Protein AF-A0A1X7TU37-F1 (afdb_monomer_lite)

Organism: Amphimedon queenslandica (NCBI:txid400682)

pLDDT: mean 75.58, std 13.63, range [40.28, 88.94]

Sequence (66 aa):
MII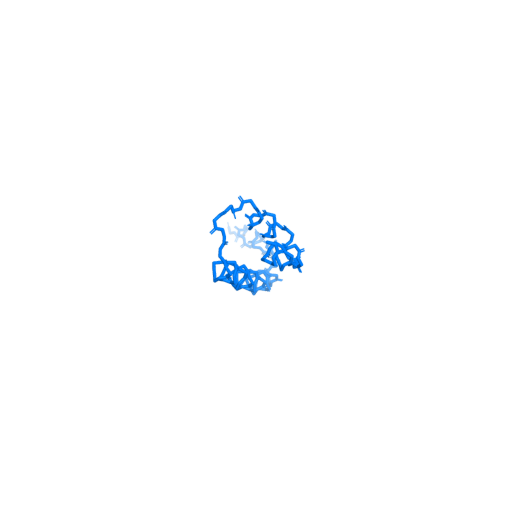DRLIVGLRDSMLSERLQLDSRLTVDSAFTAVRRSESVQQQQKDIQKDEKKLPVDSVEKKKFVN

Structure (mmCIF, N/CA/C/O backbone):
data_AF-A0A1X7TU37-F1
#
_entry.id   AF-A0A1X7TU37-F1
#
loop_
_atom_site.group_PDB
_atom_site.id
_atom_site.type_symbol
_atom_site.label_atom_id
_atom_site.label_alt_id
_atom_site.label_comp_id
_atom_site.label_asym_id
_atom_site.label_entity_id
_atom_site.label_seq_id
_atom_site.pdbx_PDB_ins_code
_atom_site.Cartn_x
_atom_site.Cartn_y
_atom_site.Cartn_z
_atom_site.occupancy
_atom_site.B_iso_or_equiv
_atom_site.auth_seq_id
_atom_site.auth_comp_id
_atom_site.auth_asym_id
_atom_site.auth_atom_id
_atom_site.pdbx_PDB_model_num
ATOM 1 N N . MET A 1 1 ? 1.389 2.291 -17.356 1.00 63.09 1 MET A N 1
ATOM 2 C CA . MET A 1 1 ? 0.285 3.031 -18.007 1.00 63.09 1 MET A CA 1
ATOM 3 C C . MET A 1 1 ? -1.114 2.478 -17.712 1.00 63.09 1 MET A C 1
ATOM 5 O O . MET A 1 1 ? -1.988 3.282 -17.427 1.00 63.09 1 MET A O 1
ATOM 9 N N . ILE A 1 2 ? -1.381 1.159 -17.754 1.00 77.44 2 ILE A N 1
ATOM 10 C CA . ILE A 1 2 ? -2.699 0.606 -17.338 1.00 77.44 2 ILE A CA 1
ATOM 11 C C . ILE A 1 2 ? -2.853 0.540 -15.812 1.00 77.44 2 ILE A C 1
ATOM 13 O O . ILE A 1 2 ? -3.901 0.904 -15.287 1.00 77.44 2 ILE A O 1
ATOM 17 N N . ILE A 1 3 ? -1.800 0.117 -15.107 1.00 75.19 3 ILE A N 1
ATOM 18 C CA . ILE A 1 3 ? -1.807 -0.019 -13.643 1.00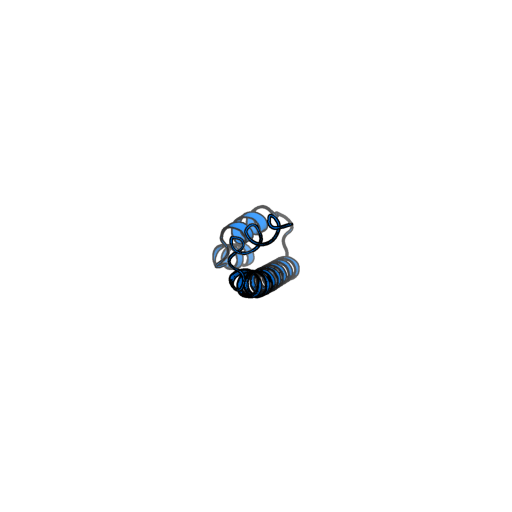 75.19 3 ILE A CA 1
ATOM 19 C C . ILE A 1 3 ? -2.054 1.345 -12.988 1.00 75.19 3 ILE A C 1
ATOM 21 O O . ILE A 1 3 ? -2.933 1.466 -12.142 1.00 75.19 3 ILE A O 1
ATOM 25 N N . ASP A 1 4 ? -1.379 2.387 -13.474 1.00 78.62 4 ASP A N 1
ATOM 26 C CA . ASP A 1 4 ? -1.550 3.766 -13.000 1.00 78.62 4 ASP A CA 1
ATOM 27 C C . ASP A 1 4 ? -3.016 4.211 -13.068 1.00 78.62 4 ASP A C 1
ATOM 29 O O . ASP A 1 4 ? -3.546 4.797 -12.129 1.00 78.62 4 ASP A O 1
ATOM 33 N N . ARG A 1 5 ? -3.721 3.859 -14.151 1.00 83.81 5 ARG A N 1
ATOM 34 C CA . ARG A 1 5 ? -5.128 4.228 -14.337 1.00 83.81 5 ARG A CA 1
ATOM 35 C C . ARG A 1 5 ? -6.077 3.456 -13.421 1.00 83.81 5 ARG A C 1
ATOM 37 O O . ARG A 1 5 ? -7.090 4.011 -13.006 1.00 83.81 5 ARG A O 1
ATOM 44 N N . LEU A 1 6 ? -5.751 2.205 -13.094 1.00 82.69 6 LEU A N 1
ATOM 45 C CA . LEU A 1 6 ? -6.493 1.418 -12.105 1.00 82.69 6 LEU A CA 1
ATOM 46 C C . LEU A 1 6 ? -6.306 1.986 -10.694 1.00 82.69 6 LEU A C 1
ATOM 48 O O . LEU A 1 6 ? -7.269 2.067 -9.937 1.00 82.69 6 LEU A O 1
ATOM 52 N N . ILE A 1 7 ? -5.089 2.418 -10.362 1.00 83.31 7 ILE A N 1
ATOM 53 C CA . ILE A 1 7 ? -4.755 2.966 -9.046 1.00 83.31 7 ILE A CA 1
ATOM 54 C C . ILE A 1 7 ? -5.407 4.332 -8.833 1.00 83.31 7 ILE A C 1
ATOM 56 O O . ILE A 1 7 ? -6.010 4.553 -7.788 1.00 83.31 7 ILE A O 1
ATOM 60 N N . VAL A 1 8 ? -5.343 5.229 -9.821 1.00 85.69 8 VAL A N 1
ATOM 61 C CA . VAL A 1 8 ? -5.988 6.557 -9.758 1.00 85.69 8 VAL A CA 1
ATOM 62 C C . VAL A 1 8 ? -7.514 6.438 -9.615 1.00 85.69 8 VAL A C 1
ATOM 64 O O . VAL A 1 8 ? -8.154 7.322 -9.054 1.00 85.69 8 VAL A O 1
ATOM 67 N N . GLY A 1 9 ? -8.106 5.337 -10.089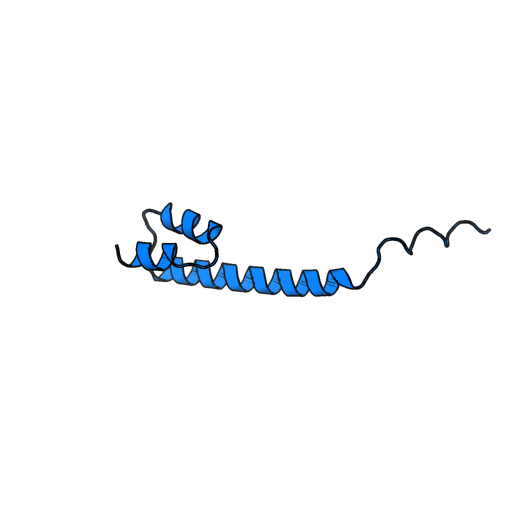 1.00 84.56 9 GLY A N 1
ATOM 68 C CA . GLY A 1 9 ? -9.533 5.042 -9.942 1.00 84.56 9 GLY A CA 1
ATOM 69 C C . GLY A 1 9 ? -9.949 4.479 -8.577 1.00 84.56 9 GLY A C 1
ATOM 70 O O . GLY A 1 9 ? -11.134 4.202 -8.381 1.00 84.56 9 GLY A O 1
ATOM 71 N N . LEU A 1 10 ? -9.018 4.276 -7.637 1.00 87.62 10 LEU A N 1
ATOM 72 C CA . LEU A 1 10 ? -9.343 3.766 -6.305 1.00 87.62 10 LEU A CA 1
ATOM 73 C C . LEU A 1 10 ? -10.121 4.803 -5.488 1.00 87.62 10 LEU A C 1
ATOM 75 O O . LEU A 1 10 ? -9.795 5.985 -5.460 1.00 87.62 10 LEU A O 1
ATOM 79 N N . ARG A 1 11 ? -11.134 4.329 -4.753 1.00 85.44 11 ARG A N 1
ATOM 80 C CA . ARG A 1 11 ? -11.947 5.169 -3.856 1.00 85.44 11 ARG A CA 1
ATOM 81 C C . ARG A 1 11 ? -11.140 5.733 -2.680 1.00 85.44 11 ARG A C 1
ATOM 83 O O . ARG A 1 11 ? -11.502 6.770 -2.134 1.00 85.44 11 ARG A O 1
ATOM 90 N N . ASP A 1 12 ? -10.085 5.031 -2.278 1.00 85.62 12 ASP A N 1
ATOM 91 C CA . ASP A 1 12 ? -9.154 5.456 -1.235 1.00 85.62 12 ASP A CA 1
ATOM 92 C C . ASP A 1 12 ? -8.029 6.287 -1.868 1.00 85.62 12 ASP A C 1
ATOM 94 O O . ASP A 1 12 ? -7.081 5.743 -2.441 1.00 85.62 12 ASP A O 1
ATOM 98 N N . SER A 1 13 ? -8.154 7.613 -1.779 1.00 85.44 13 SER A N 1
ATOM 99 C CA . SER A 1 13 ? -7.201 8.555 -2.370 1.00 85.44 13 SER A CA 1
ATOM 100 C C . SER A 1 13 ? -5.807 8.442 -1.746 1.00 85.44 13 SER A C 1
ATOM 102 O O . SER A 1 13 ? -4.814 8.515 -2.468 1.00 85.44 13 SER A O 1
ATOM 104 N N . MET A 1 14 ? -5.710 8.180 -0.438 1.00 85.75 14 MET A N 1
ATOM 105 C CA . MET A 1 14 ? -4.424 8.034 0.251 1.00 85.75 14 MET A CA 1
ATOM 106 C C . MET A 1 14 ? -3.701 6.761 -0.196 1.00 85.75 14 MET A C 1
ATOM 108 O O . MET A 1 14 ? -2.489 6.767 -0.420 1.00 85.75 14 MET A O 1
ATOM 112 N N . LEU A 1 15 ? -4.437 5.659 -0.346 1.00 86.56 15 LEU A N 1
ATOM 113 C CA . LEU A 1 15 ? -3.878 4.429 -0.894 1.00 86.56 15 LEU A CA 1
ATOM 114 C C . LEU A 1 15 ? -3.476 4.605 -2.363 1.00 86.56 15 LEU A C 1
ATOM 116 O O . LEU A 1 15 ? -2.419 4.120 -2.761 1.00 86.56 15 LEU A O 1
ATOM 120 N N . SER A 1 16 ? -4.287 5.321 -3.148 1.00 88.12 16 SER A N 1
ATOM 121 C CA . SER A 1 16 ? -4.000 5.580 -4.560 1.00 88.12 16 SER A CA 1
ATOM 122 C C . SER A 1 16 ? -2.679 6.328 -4.758 1.00 88.12 16 SER A C 1
ATOM 124 O O . SER A 1 16 ? -1.892 5.967 -5.627 1.00 88.12 16 SER A O 1
ATOM 126 N N . GLU A 1 17 ? -2.398 7.325 -3.921 1.00 86.88 17 GLU A N 1
ATOM 127 C CA . GLU A 1 17 ? -1.179 8.127 -3.994 1.00 86.88 17 GLU A CA 1
ATOM 128 C C . GLU A 1 17 ? 0.049 7.308 -3.578 1.00 86.88 17 GLU A C 1
ATOM 130 O O . GLU A 1 17 ? 1.064 7.295 -4.271 1.00 86.88 17 GLU A O 1
ATOM 135 N N . ARG A 1 18 ? -0.067 6.524 -2.499 1.00 88.25 18 ARG A N 1
ATOM 136 C CA . ARG A 1 18 ? 1.007 5.629 -2.037 1.00 88.25 18 ARG A CA 1
ATOM 137 C C . ARG A 1 18 ? 1.391 4.582 -3.076 1.00 88.25 18 ARG A C 1
ATOM 139 O O . ARG A 1 18 ? 2.572 4.303 -3.242 1.00 88.25 18 ARG A O 1
ATOM 146 N N . LEU A 1 19 ? 0.403 4.008 -3.759 1.00 87.56 19 LEU A N 1
ATOM 147 C CA . LEU A 1 19 ? 0.637 3.032 -4.820 1.00 87.56 19 LEU A CA 1
ATOM 148 C C . LEU A 1 19 ? 1.249 3.689 -6.068 1.00 87.56 19 LEU A C 1
ATOM 150 O O . LEU A 1 19 ? 2.114 3.093 -6.694 1.00 87.56 19 LEU A O 1
ATOM 154 N N . GLN A 1 20 ? 0.878 4.927 -6.401 1.00 85.81 20 GLN A N 1
ATOM 155 C CA . GLN A 1 20 ? 1.493 5.665 -7.516 1.00 85.81 20 GLN A CA 1
ATOM 156 C C . GLN A 1 20 ? 2.966 6.028 -7.271 1.00 85.81 20 GLN A C 1
ATOM 158 O O . GLN A 1 20 ? 3.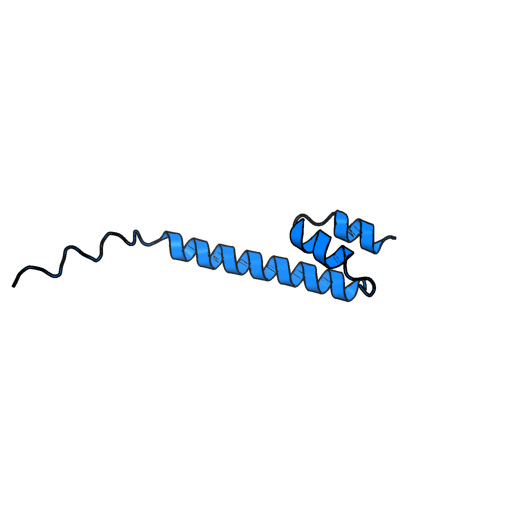739 6.113 -8.222 1.00 85.81 20 GLN A O 1
ATOM 163 N N . LEU A 1 21 ? 3.369 6.233 -6.013 1.00 87.94 21 LEU A N 1
ATOM 164 C CA . LEU A 1 21 ? 4.764 6.510 -5.649 1.00 87.94 21 LEU A CA 1
ATOM 165 C C . LEU A 1 21 ? 5.675 5.273 -5.760 1.00 87.94 21 LEU A C 1
ATOM 167 O O . LEU A 1 21 ? 6.900 5.411 -5.804 1.00 87.94 21 LEU A O 1
ATOM 171 N N . ASP A 1 22 ? 5.105 4.068 -5.816 1.00 84.44 22 ASP A N 1
ATOM 172 C CA . ASP A 1 22 ? 5.872 2.835 -5.962 1.00 84.44 22 ASP A CA 1
ATOM 173 C C . ASP A 1 22 ? 6.206 2.555 -7.437 1.00 84.44 22 ASP A C 1
ATOM 175 O O . ASP A 1 22 ? 5.432 1.984 -8.203 1.00 84.44 22 ASP A O 1
ATOM 179 N N . SER A 1 23 ? 7.427 2.924 -7.827 1.00 76.00 23 SER A N 1
ATOM 180 C CA . SER A 1 23 ? 7.971 2.688 -9.175 1.00 76.00 23 SER A CA 1
ATOM 181 C C . SER A 1 23 ? 8.128 1.211 -9.576 1.00 76.00 23 SER A C 1
ATOM 183 O O . SER A 1 23 ? 8.367 0.929 -10.751 1.00 76.00 23 SER A O 1
ATOM 185 N N . ARG A 1 24 ? 8.025 0.260 -8.634 1.00 82.94 24 ARG A N 1
ATOM 186 C CA . ARG A 1 24 ? 8.154 -1.190 -8.884 1.00 82.94 24 ARG A CA 1
ATOM 187 C C . ARG A 1 24 ? 6.830 -1.934 -8.743 1.00 82.94 24 ARG A C 1
ATOM 189 O O . ARG A 1 24 ? 6.818 -3.165 -8.687 1.00 82.94 24 ARG A O 1
ATOM 196 N N . LEU A 1 25 ? 5.726 -1.202 -8.674 1.00 82.19 25 LEU A N 1
ATOM 197 C CA . LEU A 1 25 ? 4.425 -1.780 -8.419 1.00 82.19 25 LEU A CA 1
ATOM 198 C C . LEU A 1 25 ? 3.992 -2.730 -9.545 1.00 82.19 25 LEU A C 1
ATOM 200 O O . LEU A 1 25 ? 4.027 -2.396 -10.731 1.00 82.19 25 LEU A O 1
ATOM 204 N N . THR A 1 26 ? 3.543 -3.923 -9.158 1.00 85.50 26 THR A N 1
ATOM 205 C CA . THR A 1 26 ? 2.956 -4.915 -10.057 1.00 85.50 26 THR A CA 1
ATOM 206 C C . THR A 1 26 ? 1.449 -4.985 -9.832 1.00 85.50 26 THR A C 1
ATOM 208 O O . THR A 1 26 ? 0.924 -4.520 -8.819 1.00 85.50 26 THR A O 1
ATOM 211 N N . VAL A 1 27 ? 0.723 -5.577 -10.782 1.00 81.69 27 VAL A N 1
ATOM 212 C CA . VAL A 1 27 ? -0.736 -5.738 -10.665 1.00 81.69 27 VAL A CA 1
ATOM 213 C C . VAL A 1 27 ? -1.098 -6.544 -9.414 1.00 81.69 27 VAL A C 1
ATOM 215 O O . VAL A 1 27 ? -2.015 -6.165 -8.687 1.00 81.69 27 VAL A O 1
ATOM 218 N N . ASP A 1 28 ? -0.344 -7.605 -9.121 1.00 86.12 28 ASP A N 1
ATOM 219 C CA . ASP A 1 28 ? -0.576 -8.466 -7.959 1.00 86.12 28 ASP A CA 1
ATOM 220 C C . ASP A 1 28 ? -0.337 -7.747 -6.627 1.00 86.12 28 ASP A C 1
ATOM 222 O O . ASP A 1 28 ? -1.125 -7.896 -5.684 1.00 86.12 28 ASP A O 1
ATOM 226 N N . SER A 1 29 ? 0.724 -6.936 -6.529 1.00 85.44 29 SER A N 1
ATOM 227 C CA . SER A 1 29 ? 1.004 -6.184 -5.304 1.00 85.44 29 SER A CA 1
ATOM 228 C C . SER A 1 29 ? -0.007 -5.056 -5.092 1.00 85.44 29 SER A C 1
ATOM 230 O O . SER A 1 29 ? -0.488 -4.885 -3.970 1.00 85.44 29 SER A O 1
ATOM 232 N N . ALA A 1 30 ? -0.420 -4.368 -6.161 1.00 84.25 30 ALA A N 1
ATOM 233 C CA . ALA A 1 30 ? -1.488 -3.372 -6.117 1.00 84.25 30 ALA A CA 1
ATOM 234 C C . ALA A 1 30 ? -2.823 -3.992 -5.673 1.00 84.25 30 ALA A C 1
ATOM 236 O O . ALA A 1 30 ? -3.470 -3.488 -4.754 1.00 84.25 30 ALA A O 1
ATOM 237 N N . PHE A 1 31 ? -3.210 -5.128 -6.262 1.00 86.50 31 PHE A N 1
ATOM 238 C CA . PHE A 1 31 ? -4.435 -5.843 -5.899 1.00 86.50 31 PHE A CA 1
ATOM 239 C C . PHE A 1 31 ? -4.425 -6.274 -4.429 1.00 86.50 31 PHE A C 1
ATOM 241 O O . PHE A 1 31 ? -5.390 -6.051 -3.693 1.00 86.50 31 PHE A O 1
ATOM 248 N N . THR A 1 32 ? -3.305 -6.836 -3.973 1.00 88.56 32 THR A N 1
ATOM 249 C CA . THR A 1 32 ? -3.136 -7.263 -2.581 1.00 88.56 32 THR A CA 1
ATOM 250 C C . THR A 1 32 ? -3.219 -6.079 -1.615 1.00 88.56 32 THR A C 1
ATOM 252 O O . THR A 1 32 ? -3.871 -6.181 -0.574 1.00 88.56 32 THR A O 1
ATOM 255 N N . ALA A 1 33 ? -2.599 -4.945 -1.949 1.00 86.38 33 ALA A N 1
ATOM 256 C CA . ALA A 1 33 ? -2.639 -3.736 -1.131 1.00 86.38 33 ALA A CA 1
ATOM 257 C C . ALA A 1 33 ? -4.063 -3.174 -0.998 1.00 86.38 33 ALA A C 1
ATOM 259 O O . ALA A 1 33 ? -4.494 -2.853 0.111 1.00 86.38 33 ALA A O 1
ATOM 260 N N . VAL A 1 34 ? -4.820 -3.135 -2.098 1.00 87.12 34 VAL A N 1
ATOM 261 C CA . VAL A 1 34 ? -6.229 -2.711 -2.103 1.00 87.12 34 VAL A CA 1
ATOM 262 C C . VAL A 1 34 ? -7.078 -3.621 -1.222 1.00 87.12 34 VAL A C 1
ATOM 264 O O . VAL A 1 34 ? -7.745 -3.135 -0.310 1.00 87.12 34 VAL A O 1
ATOM 267 N N . ARG A 1 35 ? -6.986 -4.944 -1.400 1.00 88.94 35 ARG A N 1
ATOM 268 C CA . ARG A 1 35 ? -7.744 -5.914 -0.591 1.00 88.94 35 ARG A CA 1
ATOM 269 C C . ARG A 1 35 ? -7.434 -5.830 0.901 1.00 88.94 35 ARG A C 1
ATOM 271 O O . ARG A 1 35 ? -8.337 -5.963 1.731 1.00 88.94 35 ARG A O 1
ATOM 278 N N . ARG A 1 36 ? -6.170 -5.585 1.253 1.00 87.62 36 ARG A N 1
ATOM 279 C CA . ARG A 1 36 ? -5.756 -5.378 2.647 1.00 87.62 36 ARG A CA 1
ATOM 280 C C . ARG A 1 36 ? -6.349 -4.095 3.220 1.00 87.62 36 ARG A C 1
ATOM 282 O O . ARG A 1 36 ? -6.878 -4.143 4.325 1.00 87.62 36 ARG A O 1
ATOM 289 N N . SER A 1 37 ? -6.313 -2.986 2.477 1.00 86.31 37 SER A N 1
ATOM 290 C CA . SER A 1 37 ? -6.914 -1.723 2.931 1.00 86.31 37 SER A CA 1
ATOM 291 C C . SER A 1 37 ? -8.423 -1.865 3.154 1.00 86.31 37 SER A C 1
ATOM 293 O O . SER A 1 37 ? -8.924 -1.479 4.207 1.00 86.31 37 SER A O 1
ATOM 295 N N . GLU A 1 38 ? -9.142 -2.516 2.232 1.00 85.75 38 GLU A N 1
ATOM 296 C CA . GLU A 1 38 ? -10.578 -2.798 2.382 1.00 85.75 38 GLU A CA 1
ATOM 297 C C . GLU A 1 38 ? -10.878 -3.618 3.645 1.00 85.75 38 GLU A C 1
ATOM 299 O O . GLU A 1 38 ? -11.783 -3.280 4.410 1.00 85.75 38 GLU A O 1
ATOM 304 N N . SER A 1 39 ? -10.090 -4.667 3.893 1.00 85.00 39 SER A N 1
ATOM 305 C CA . SER A 1 39 ? -10.244 -5.528 5.073 1.00 85.00 39 SER A CA 1
ATOM 306 C C . SER A 1 39 ? -10.006 -4.760 6.376 1.00 85.00 39 SER A C 1
ATOM 308 O O . SER A 1 39 ? -10.785 -4.892 7.318 1.00 85.00 39 SER A O 1
ATOM 310 N N . VAL A 1 40 ? -8.971 -3.914 6.424 1.00 85.38 40 VAL A N 1
ATOM 311 C CA . VAL A 1 40 ? -8.660 -3.082 7.599 1.00 85.38 40 VAL A CA 1
ATOM 312 C C . VAL A 1 40 ? -9.749 -2.041 7.841 1.00 85.38 40 VAL A C 1
ATOM 314 O O . VAL A 1 40 ? -10.193 -1.872 8.974 1.00 85.38 40 VAL A O 1
ATOM 317 N N . GLN A 1 41 ? -10.231 -1.370 6.792 1.00 83.31 41 GLN A N 1
ATOM 318 C CA . GLN A 1 41 ? -11.338 -0.421 6.920 1.00 83.31 41 GLN A CA 1
ATOM 319 C C . GLN A 1 41 ? -12.615 -1.102 7.417 1.00 83.31 41 GLN A C 1
ATOM 321 O O . GLN A 1 41 ?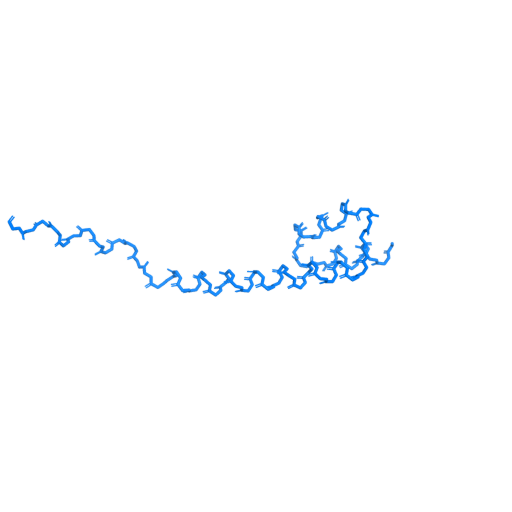 -13.361 -0.512 8.197 1.00 83.31 41 GLN A O 1
ATOM 326 N N . GLN A 1 42 ? -12.881 -2.335 6.980 1.00 81.75 42 GLN A N 1
ATOM 327 C CA . GLN A 1 42 ? -14.030 -3.097 7.451 1.00 81.75 42 GLN A CA 1
ATOM 328 C C . GLN A 1 42 ? -13.893 -3.452 8.936 1.00 81.75 42 GLN A C 1
ATOM 330 O O . GLN A 1 42 ? -14.799 -3.162 9.711 1.00 81.75 42 GLN A O 1
ATOM 335 N N . GLN A 1 43 ? -12.729 -3.956 9.353 1.00 79.94 43 GLN A N 1
ATOM 336 C CA . GLN A 1 43 ? -12.443 -4.235 10.763 1.00 79.94 43 GLN A CA 1
ATOM 337 C C . GLN A 1 43 ? -12.571 -2.981 11.638 1.00 79.94 43 GLN A C 1
ATOM 339 O O . GLN A 1 43 ? -13.185 -3.032 12.698 1.00 79.94 43 GLN A O 1
ATOM 344 N N . GLN A 1 44 ? -12.055 -1.834 11.187 1.00 79.00 44 GLN A N 1
ATOM 345 C CA . GLN A 1 44 ? -12.203 -0.573 11.917 1.00 79.00 44 GLN A CA 1
ATOM 346 C C . GLN A 1 44 ? -13.664 -0.134 12.043 1.00 79.00 44 GLN A C 1
ATOM 348 O O . GLN A 1 44 ? -14.050 0.376 13.091 1.00 79.00 44 GLN A O 1
ATOM 353 N N . LYS A 1 45 ? -14.493 -0.329 11.010 1.00 81.81 45 LYS A N 1
ATOM 354 C CA . LYS A 1 45 ? -15.932 -0.028 11.088 1.00 81.81 45 LYS A CA 1
ATOM 355 C C . LYS A 1 45 ? -16.646 -0.905 12.108 1.00 81.81 45 LYS A C 1
ATOM 357 O O . LYS A 1 45 ? -17.551 -0.415 12.780 1.00 81.81 45 LYS A O 1
ATOM 362 N N . ASP A 1 46 ? -16.260 -2.171 12.198 1.00 77.19 46 ASP A N 1
ATOM 363 C CA . ASP A 1 46 ? -16.862 -3.113 13.136 1.00 77.19 46 ASP A CA 1
ATOM 364 C C . ASP A 1 46 ? -16.442 -2.770 14.578 1.00 77.19 46 ASP A C 1
ATOM 366 O O . ASP A 1 46 ? -17.307 -2.603 15.434 1.00 77.19 46 ASP A O 1
ATOM 370 N N . ILE A 1 47 ? -15.160 -2.460 14.812 1.00 75.56 47 ILE A N 1
ATOM 371 C CA . ILE A 1 47 ? -14.661 -1.974 16.114 1.00 75.56 47 ILE A CA 1
ATOM 372 C C . ILE A 1 47 ? -15.342 -0.654 16.526 1.00 75.56 47 ILE A C 1
ATOM 374 O O . ILE A 1 47 ? -15.831 -0.528 17.646 1.00 75.56 47 ILE A O 1
ATOM 378 N N . GLN A 1 48 ? -15.451 0.327 15.622 1.00 70.00 48 GLN A N 1
ATOM 379 C CA . GLN A 1 48 ? -16.107 1.610 15.923 1.00 70.00 48 GLN A CA 1
ATOM 380 C C . GLN A 1 48 ? -17.620 1.477 16.170 1.00 70.00 48 GLN A C 1
ATOM 382 O O . GLN A 1 48 ? -18.218 2.307 16.861 1.00 70.00 48 GLN A O 1
ATOM 387 N N . LYS A 1 49 ? -18.276 0.463 15.592 1.00 62.38 49 LYS A N 1
ATOM 388 C CA . LYS A 1 49 ? -19.678 0.148 15.904 1.00 62.38 49 LYS A CA 1
ATOM 389 C C . LYS A 1 49 ? -19.829 -0.400 17.318 1.00 62.38 49 LYS A C 1
ATOM 391 O O . LYS A 1 49 ? -20.825 -0.074 17.967 1.00 62.38 49 LYS A O 1
ATOM 396 N N . ASP A 1 50 ? -18.861 -1.180 17.783 1.00 59.22 50 ASP A N 1
ATOM 397 C CA . ASP A 1 50 ? -18.851 -1.720 19.139 1.00 59.22 50 ASP A CA 1
ATOM 398 C C . ASP A 1 50 ? -18.514 -0.640 20.185 1.00 59.22 50 ASP A C 1
ATOM 400 O O . ASP A 1 50 ? -19.150 -0.593 21.239 1.00 59.22 50 ASP A O 1
ATOM 404 N N . GLU A 1 51 ? -17.628 0.314 19.871 1.00 56.91 51 GLU A N 1
ATOM 405 C CA . GLU A 1 51 ? -17.301 1.441 20.765 1.00 56.91 51 GLU A CA 1
ATOM 406 C C . GLU A 1 51 ? -18.457 2.439 20.963 1.00 56.91 51 GLU A C 1
ATOM 408 O O . GLU A 1 51 ? -18.587 3.040 22.030 1.00 56.91 51 GLU A O 1
ATOM 413 N N . LYS A 1 52 ? -19.367 2.590 19.990 1.00 57.12 52 LYS A N 1
ATOM 414 C CA . LYS A 1 52 ? -20.527 3.502 20.106 1.00 57.12 52 LYS A CA 1
ATOM 415 C C . LYS A 1 52 ? -21.602 3.060 21.113 1.00 57.12 52 LYS A C 1
ATOM 417 O O . LYS A 1 52 ? -22.621 3.739 21.236 1.00 57.12 52 LYS A O 1
ATOM 422 N N . LYS A 1 53 ? -21.415 1.953 21.841 1.00 55.66 53 LYS A N 1
ATOM 423 C CA . LYS A 1 53 ? -22.396 1.432 22.813 1.00 55.66 53 LYS A CA 1
ATOM 424 C C . LYS A 1 53 ? -22.176 1.855 24.268 1.00 55.66 53 LYS A C 1
ATOM 426 O O . LYS A 1 53 ? -22.967 1.440 25.112 1.00 55.66 53 LYS A O 1
ATOM 431 N N . LEU A 1 54 ? -21.185 2.687 24.591 1.00 55.31 54 LEU A N 1
ATOM 432 C CA . LEU A 1 54 ? -20.975 3.131 25.974 1.00 55.31 54 LEU A CA 1
ATOM 433 C C . LEU A 1 54 ? -20.812 4.659 26.058 1.00 55.31 54 LEU A C 1
ATOM 435 O O . LEU A 1 54 ? -19.797 5.185 25.607 1.00 55.31 54 LEU A O 1
ATOM 439 N N . PRO A 1 55 ? -21.770 5.390 26.665 1.00 56.22 55 PRO A N 1
ATOM 440 C CA . PRO A 1 55 ? -21.496 6.726 27.168 1.00 56.22 55 PRO A CA 1
ATOM 441 C C . PRO A 1 55 ? -20.490 6.586 28.314 1.00 56.22 55 PRO A C 1
ATOM 443 O O . PRO A 1 55 ? -20.813 6.073 29.388 1.00 56.22 55 PRO A O 1
ATOM 446 N N . VAL A 1 56 ? -19.260 7.022 28.061 1.00 60.56 56 VAL A N 1
ATOM 447 C CA . VAL A 1 56 ? -18.114 6.921 28.980 1.00 60.56 56 VAL A CA 1
ATOM 448 C C . VAL A 1 56 ? -18.306 7.750 30.267 1.00 60.56 56 VAL A C 1
ATOM 450 O O . VAL A 1 56 ? -17.580 7.563 31.236 1.00 60.56 56 VAL A O 1
ATOM 453 N N . ASP A 1 57 ? -19.349 8.584 30.333 1.00 59.44 57 ASP A N 1
ATOM 454 C CA . ASP A 1 57 ? -19.600 9.537 31.425 1.00 59.44 57 ASP A CA 1
ATOM 455 C C . ASP A 1 57 ? -20.349 8.963 32.647 1.00 59.44 57 ASP A C 1
ATOM 457 O O . ASP A 1 57 ? -20.589 9.670 33.626 1.00 59.44 57 ASP A O 1
ATOM 461 N N . SER A 1 58 ? -20.759 7.688 32.639 1.00 57.25 58 SER A N 1
ATOM 462 C CA . SER A 1 58 ? -21.609 7.134 33.717 1.00 57.25 58 SER A CA 1
ATOM 463 C C . SER A 1 58 ? -20.859 6.460 34.877 1.00 57.25 58 SER A C 1
ATOM 465 O O . SER A 1 58 ? -21.501 5.983 35.815 1.00 57.25 58 SER A O 1
ATOM 467 N N . VAL A 1 59 ? -19.522 6.405 34.857 1.00 58.16 59 VAL A N 1
ATOM 468 C CA . VAL A 1 59 ? -18.752 5.590 35.823 1.00 58.16 59 VAL A CA 1
ATOM 469 C C . VAL A 1 59 ? -18.301 6.365 37.077 1.00 58.16 59 VAL A C 1
ATOM 471 O O . VAL A 1 59 ? -18.028 5.744 38.103 1.00 58.16 59 VAL A O 1
ATOM 474 N N . GLU A 1 60 ? -18.305 7.703 37.088 1.00 55.94 60 GLU A N 1
ATOM 475 C CA . GLU A 1 60 ? -17.684 8.458 38.198 1.00 55.94 60 GLU A CA 1
ATOM 476 C C . GLU A 1 60 ? -18.581 8.742 39.418 1.00 55.94 60 GLU A C 1
ATOM 478 O O . GLU A 1 60 ? -18.069 9.009 40.504 1.00 55.94 60 GLU A O 1
ATOM 483 N N . LYS A 1 61 ? -19.914 8.638 39.328 1.00 51.19 61 LYS A N 1
ATOM 484 C CA . LYS A 1 61 ? -20.797 9.108 40.424 1.00 51.19 61 LYS A CA 1
ATOM 485 C C . LYS A 1 61 ? -21.095 8.100 41.544 1.00 51.19 61 LYS A C 1
ATOM 487 O O . LYS A 1 61 ? -21.839 8.433 42.460 1.00 51.19 61 LYS A O 1
ATOM 492 N N . LYS A 1 62 ? -20.549 6.878 41.512 1.00 52.56 62 LYS A N 1
ATOM 493 C CA . LYS A 1 62 ? -20.916 5.808 42.474 1.00 52.56 62 LYS A CA 1
ATOM 494 C C . LYS A 1 62 ? -19.890 5.495 43.572 1.00 52.56 62 LYS A C 1
ATOM 496 O O . LYS A 1 62 ? -20.105 4.540 44.310 1.00 52.56 62 LYS A O 1
ATOM 501 N N . LYS A 1 63 ? -18.801 6.262 43.720 1.00 52.44 63 LYS A N 1
ATOM 502 C CA . LYS A 1 63 ? -17.723 5.938 44.683 1.00 52.44 63 LYS A CA 1
ATOM 503 C C . LYS A 1 63 ? -17.512 6.901 45.860 1.00 52.44 63 LYS A C 1
ATOM 505 O O . LYS A 1 63 ? -16.503 6.779 46.540 1.00 52.44 63 LYS A O 1
ATOM 510 N N . PHE A 1 64 ? -18.465 7.780 46.171 1.00 48.75 64 PHE A N 1
ATOM 511 C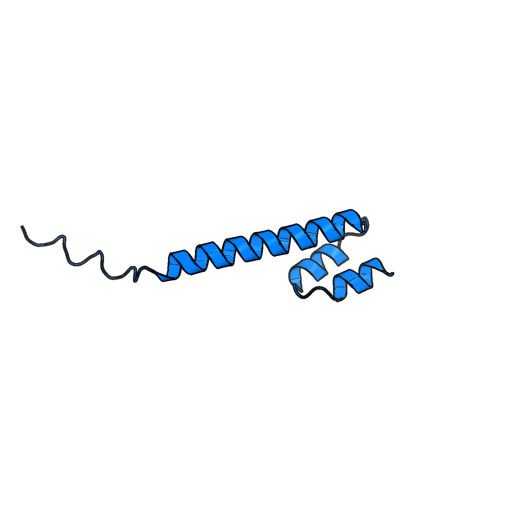 CA . PHE A 1 64 ? -18.365 8.649 47.356 1.00 48.75 64 PHE A CA 1
ATOM 512 C C . PHE A 1 64 ? -19.638 8.636 48.208 1.00 48.75 64 PHE A C 1
ATOM 514 O O . PHE A 1 64 ? -20.279 9.664 48.381 1.00 48.75 64 PHE A O 1
ATOM 521 N N . VAL A 1 65 ? -20.012 7.467 48.732 1.00 49.06 65 VAL A N 1
ATOM 522 C CA . VAL A 1 65 ? -20.778 7.366 49.985 1.00 49.06 65 VAL A CA 1
ATOM 523 C C . VAL A 1 65 ? -20.267 6.135 50.730 1.00 49.06 65 VAL A C 1
ATOM 525 O O . VAL A 1 65 ? -20.659 5.014 50.413 1.00 49.06 65 VAL A O 1
ATOM 528 N N . ASN A 1 66 ? -19.338 6.358 51.655 1.00 40.28 66 ASN A N 1
ATOM 529 C CA . ASN A 1 66 ? -19.233 5.638 52.922 1.00 40.28 66 ASN A CA 1
ATOM 530 C C . ASN A 1 66 ? -18.347 6.438 53.876 1.00 40.28 66 ASN A C 1
ATOM 532 O O . ASN A 1 66 ? -17.275 6.888 53.414 1.00 40.28 66 ASN A O 1
#

Radius of gyration: 20.91 Å; chains: 1; bounding box: 31×18×71 Å

Foldseek 3Di:
DVVLVVLCPDPPPVLSVVQVPDPPDDPVNSVVSSVVVVVVVVVVVVVVVVVVPDPPPPPPPPPPDD

Secondary structure (DSSP, 8-state):
-HHHHHHHT-S-HHHHHHHHT-TT--HHHHHHHHHHHHHHHHHHHHHHHHHTT--GGGSGGGS---